Protein 6OVU (pdb70)

Sequence (62 aa):
EVEALEKKVEALEKVQKLEKKVEA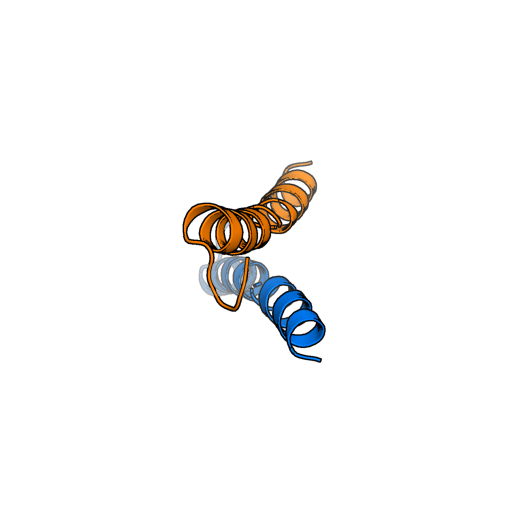LEHGWDEVEALEKKVEALEKVQKLEKKVEALEHGWDGR

Secondary structure (DSSP, 8-state):
-HHHHHHHHHHH--HHHHHHHHHHHHHT--/-HHHHHHHHHHH--HHHHHHHHHHHHHTGGG-

Radius of gyration: 17.05 Å; Cα contacts (8 Å, |Δi|>4): 7; chains: 2; bounding box: 24×21×56 Å

Foldseek 3Di:
DVVVVVVVVVVVVCVVVVVVVVVCVVVVPD/DVVVVVVVVVVVCCVVVVVVVVVCVVVVPPND

B-factor: mean 28.51, std 7.25, range [13.38, 55.79]

Structure (mmCIF, N/CA/C/O backbone):
data_6OVU
#
_entry.id   6OVU
#
_cell.length_a   39.286
_cell.length_b   39.286
_cell.length_c   98.710
_cell.angle_alpha   90.000
_cell.angle_beta   90.000
_cell.angle_gamma   120.000
#
_symmetry.space_group_name_H-M   'H 3'
#
loop_
_entity.id
_entity.type
_entity.pdbx_description
1 polymer 'Coiled-coil Trimer with Glu:3,4-difluorophenylalanine:Lys Triad'
2 water water
#
loop_
_atom_site.group_PDB
_atom_site.id
_atom_site.type_symbol
_atom_site.label_atom_id
_atom_site.label_alt_id
_atom_site.label_comp_id
_atom_site.label_asym_id
_atom_site.label_entity_id
_atom_site.label_seq_id
_atom_site.pdbx_PDB_ins_code
_atom_site.Cartn_x
_atom_site.Cartn_y
_atom_site.Cartn_z
_atom_site.occupancy
_atom_site.B_iso_or_equiv
_atom_site.auth_seq_id
_atom_site.auth_comp_id
_atom_site.auth_asym_id
_atom_site.auth_atom_id
_atom_site.pdbx_PDB_model_num
ATOM 4 N N . GLU A 1 2 ? 14.230 -16.145 -32.398 1.00 27.95 1 GLU A N 1
ATOM 5 C CA . GLU A 1 2 ? 15.153 -16.233 -31.272 1.00 33.72 1 GLU A CA 1
ATOM 6 C C . GLU A 1 2 ? 15.322 -14.894 -30.588 1.00 35.54 1 GLU A C 1
ATOM 7 O O . GLU A 1 2 ? 15.476 -14.828 -29.374 1.00 37.28 1 GLU A O 1
ATOM 13 N N . VAL A 1 3 ? 15.304 -13.820 -31.377 1.00 35.45 2 VAL A N 1
ATOM 14 C CA . VAL A 1 3 ? 15.613 -12.507 -30.828 1.00 34.55 2 VAL A CA 1
ATOM 15 C C . VAL A 1 3 ? 14.479 -12.027 -29.931 1.00 32.20 2 VAL A C 1
ATOM 16 O O . VAL A 1 3 ? 14.712 -11.536 -28.822 1.00 32.28 2 VAL A O 1
ATOM 20 N N . GLU A 1 4 ? 13.235 -12.174 -30.388 1.00 31.66 3 GLU A N 1
ATOM 21 C CA . GLU A 1 4 ? 12.095 -11.816 -29.544 1.00 33.11 3 GLU A CA 1
ATOM 22 C C . GLU A 1 4 ? 11.999 -12.725 -28.318 1.00 29.91 3 GLU A C 1
ATOM 23 O O . GLU A 1 4 ? 11.605 -12.282 -27.233 1.00 29.13 3 GLU A O 1
ATOM 29 N N . ALA A 1 5 ? 12.332 -14.003 -28.477 1.00 28.67 4 ALA A N 1
ATOM 30 C CA . ALA A 1 5 ? 12.467 -14.879 -27.320 1.00 32.82 4 ALA A CA 1
ATOM 31 C C . ALA A 1 5 ? 13.459 -14.295 -26.317 1.00 34.32 4 ALA A C 1
ATOM 32 O O . ALA A 1 5 ? 13.183 -14.229 -25.113 1.00 33.89 4 ALA A O 1
ATOM 34 N N . LEU A 1 6 ? 14.618 -13.848 -26.801 1.00 28.14 5 LEU A N 1
ATOM 35 C CA . LEU A 1 6 ? 15.601 -13.253 -25.905 1.00 33.58 5 LEU A CA 1
ATOM 36 C C . LEU A 1 6 ? 15.064 -11.985 -25.258 1.00 30.70 5 L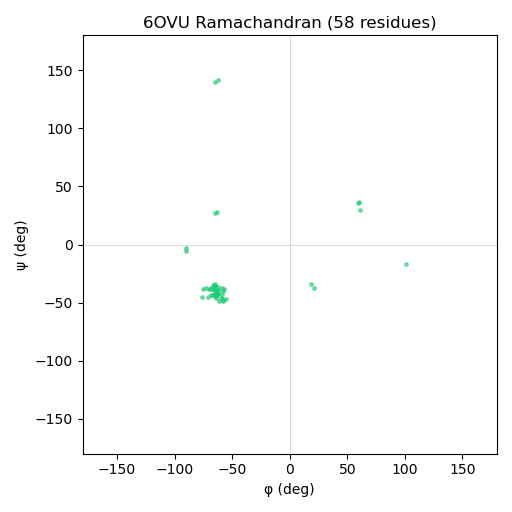EU A C 1
ATOM 37 O O . LEU A 1 6 ? 15.263 -11.756 -24.059 1.00 26.07 5 LEU A O 1
ATOM 42 N N . GLU A 1 7 ? 14.375 -11.149 -26.035 1.00 30.19 6 GLU A N 1
ATOM 43 C CA . GLU A 1 7 ? 13.894 -9.880 -25.502 1.00 30.56 6 GLU A CA 1
ATOM 44 C C . GLU A 1 7 ? 12.905 -10.094 -24.367 1.00 28.4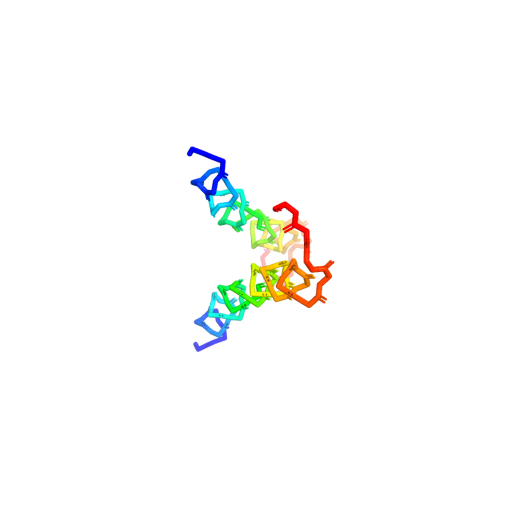0 6 GLU A C 1
ATOM 45 O O . GLU A 1 7 ? 12.937 -9.367 -23.369 1.00 28.60 6 GLU A O 1
ATOM 51 N N . LYS A 1 8 ? 12.016 -11.085 -24.504 1.00 28.95 7 LYS A N 1
ATOM 52 C CA . LYS A 1 8 ? 11.074 -11.403 -23.435 1.00 25.99 7 LYS A CA 1
ATOM 53 C C . LYS A 1 8 ? 11.806 -11.835 -22.176 1.00 26.68 7 LYS A C 1
ATOM 54 O O . LYS A 1 8 ? 11.506 -11.357 -21.075 1.00 26.01 7 LYS A O 1
ATOM 60 N N . LYS A 1 9 ? 12.762 -12.763 -22.317 1.00 26.56 8 LYS A N 1
ATOM 61 C CA . LYS A 1 9 ? 13.486 -13.251 -21.150 1.00 23.97 8 LYS A CA 1
ATOM 62 C C . LYS A 1 9 ? 14.297 -12.150 -20.501 1.00 24.08 8 LYS A C 1
ATOM 63 O O . LYS A 1 9 ? 14.413 -12.104 -19.276 1.00 25.51 8 LYS A O 1
ATOM 69 N N . VAL A 1 10 ? 14.921 -11.294 -21.304 1.00 23.86 9 VAL A N 1
ATOM 70 C CA . VAL A 1 10 ? 15.722 -10.225 -20.726 1.00 26.25 9 VAL A CA 1
ATOM 71 C C . VAL A 1 10 ? 14.834 -9.274 -19.938 1.00 29.91 9 VAL A C 1
ATOM 72 O O . VAL A 1 10 ? 15.189 -8.839 -18.834 1.00 25.86 9 VAL A O 1
ATOM 76 N N . GLU A 1 11 ? 13.657 -8.946 -20.473 1.00 27.99 10 GLU A N 1
ATOM 77 C CA . GLU A 1 11 ? 12.760 -8.066 -19.730 1.00 28.36 10 GLU A CA 1
ATOM 78 C C . GLU A 1 11 ? 12.264 -8.742 -18.462 1.00 28.95 10 GLU A C 1
ATOM 79 O O . GLU A 1 11 ? 12.114 -8.091 -17.421 1.00 24.40 10 GLU A O 1
ATOM 85 N N . ALA A 1 12 ? 11.997 -10.048 -18.533 1.00 25.22 11 ALA A N 1
ATOM 86 C CA . ALA A 1 12 ? 11.641 -10.786 -17.332 1.00 23.94 11 ALA A CA 1
ATOM 87 C C . ALA A 1 12 ? 12.789 -10.790 -16.334 1.00 27.55 11 ALA A C 1
ATOM 88 O O . ALA A 1 12 ? 12.565 -10.593 -15.131 1.00 24.67 11 ALA A O 1
ATOM 90 N N . LEU A 1 13 ? 14.033 -10.999 -16.813 1.00 22.05 12 LEU A N 1
ATOM 91 C CA . LEU A 1 13 ? 15.178 -10.973 -15.906 1.00 23.14 12 LEU A CA 1
ATOM 92 C C . LEU A 1 13 ? 15.345 -9.600 -15.261 1.00 22.36 12 LEU A C 1
ATOM 93 O O . LEU A 1 13 ? 15.699 -9.504 -14.082 1.00 22.20 12 LEU A O 1
ATOM 98 N N . GLU A 1 14 ? 15.081 -8.528 -16.001 1.00 21.16 13 GLU A N 1
ATOM 99 C CA . GLU A 1 14 ? 15.244 -7.186 -15.441 1.00 20.91 13 GLU A CA 1
ATOM 100 C C . GLU A 1 14 ? 14.279 -6.926 -14.307 1.00 20.20 13 GLU A C 1
ATOM 101 O O . GLU A 1 14 ? 14.656 -6.320 -13.295 1.00 23.11 13 GLU A O 1
ATOM 120 N N . LYS A 1 16 ? 12.996 -9.187 -12.385 1.00 22.48 15 LYS A N 1
ATOM 121 C CA . LYS A 1 16 ? 13.380 -10.054 -11.271 1.00 21.43 15 LYS A CA 1
ATOM 122 C C . LYS A 1 16 ? 14.602 -9.507 -10.556 1.00 21.53 15 LYS A C 1
ATOM 123 O O . LYS A 1 16 ? 14.715 -9.569 -9.329 1.00 18.41 15 LYS A O 1
ATOM 129 N N . VAL A 1 17 ? 15.518 -8.943 -11.332 1.00 16.00 16 VAL A N 1
ATOM 130 C CA . VAL A 1 17 ? 16.740 -8.428 -10.732 1.00 20.61 16 VAL A CA 1
ATOM 131 C C . VAL A 1 17 ? 16.457 -7.153 -9.956 1.00 19.99 16 VAL A C 1
ATOM 132 O O . VAL A 1 17 ? 17.016 -6.935 -8.870 1.00 17.78 16 VAL A O 1
ATOM 136 N N . GLN A 1 18 ? 15.562 -6.301 -10.471 1.00 18.06 17 GLN A N 1
ATOM 137 C CA . GLN A 1 18 ? 15.220 -5.113 -9.700 1.00 21.25 17 GLN A CA 1
ATOM 138 C C . GLN A 1 18 ? 14.507 -5.489 -8.408 1.00 20.50 17 GLN A C 1
ATOM 139 O O . GLN A 1 18 ? 14.740 -4.873 -7.368 1.00 18.38 17 GLN A O 1
ATOM 145 N N . LYS A 1 19 ? 13.636 -6.496 -8.446 1.00 20.72 18 LYS A N 1
ATOM 146 C CA . LYS A 1 19 ? 13.007 -6.935 -7.206 1.00 22.85 18 LYS A CA 1
ATOM 147 C C . LYS A 1 19 ? 14.043 -7.457 -6.218 1.00 22.24 18 LYS A C 1
ATOM 148 O O . LYS A 1 19 ? 13.968 -7.170 -5.015 1.00 20.09 18 LYS A O 1
ATOM 154 N N . LEU A 1 20 ? 15.012 -8.242 -6.705 1.00 21.83 19 LEU A N 1
ATOM 155 C CA . LEU A 1 20 ? 16.045 -8.776 -5.821 1.00 22.36 19 LEU A CA 1
ATOM 156 C C . LEU A 1 20 ? 16.865 -7.652 -5.207 1.00 20.62 19 LEU A C 1
ATOM 157 O O . LEU A 1 20 ? 17.169 -7.672 -4.008 1.00 19.14 19 LEU A O 1
ATOM 162 N N . GLU A 1 21 ? 17.220 -6.648 -6.010 1.00 18.73 20 GLU A N 1
ATOM 163 C CA . GLU A 1 21 ? 18.001 -5.534 -5.472 1.00 21.36 20 GLU A CA 1
ATOM 164 C C . GLU A 1 21 ? 17.274 -4.839 -4.326 1.00 21.34 20 GLU A C 1
ATOM 165 O O . GLU A 1 21 ? 17.889 -4.523 -3.300 1.00 21.43 20 GLU A O 1
ATOM 171 N N . LYS A 1 22 ? 15.959 -4.620 -4.469 1.00 20.97 21 LYS A N 1
ATOM 172 C CA . LYS A 1 22 ? 15.192 -3.959 -3.417 1.00 18.36 21 LYS A CA 1
ATOM 173 C C . LYS A 1 22 ? 15.169 -4.793 -2.145 1.00 19.76 21 LYS A C 1
ATOM 174 O O . LYS A 1 22 ? 15.386 -4.277 -1.039 1.00 16.97 21 LYS A O 1
ATOM 180 N N . LYS A 1 23 ? 14.913 -6.095 -2.283 1.00 19.64 22 LYS A N 1
ATOM 181 C CA . LYS A 1 23 ? 14.867 -6.965 -1.114 1.00 19.02 22 LYS A CA 1
ATOM 182 C C . LYS A 1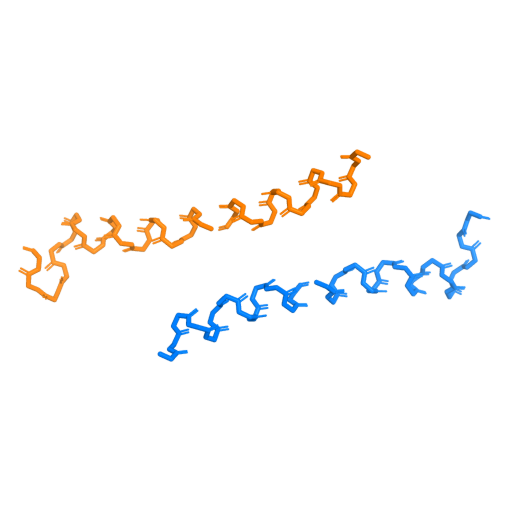 23 ? 16.222 -7.034 -0.420 1.00 17.42 22 LYS A C 1
ATOM 183 O O . LYS A 1 23 ? 16.306 -6.945 0.810 1.00 21.18 22 LYS A O 1
ATOM 189 N N . VAL A 1 24 ? 17.299 -7.156 -1.195 1.00 19.47 23 VAL A N 1
ATOM 190 C CA . VAL A 1 24 ? 18.630 -7.246 -0.605 1.00 21.36 23 VAL A CA 1
ATOM 191 C C . VAL A 1 24 ? 19.033 -5.913 0.023 1.00 21.90 23 VAL A C 1
ATOM 192 O O . VAL A 1 24 ? 19.654 -5.879 1.094 1.00 22.54 23 VAL A O 1
ATOM 196 N N . GLU A 1 25 ? 18.674 -4.792 -0.609 1.00 25.21 24 GLU A N 1
ATOM 197 C CA . GLU A 1 25 ? 18.951 -3.508 0.029 1.00 24.71 24 GLU A CA 1
ATOM 198 C C . GLU A 1 25 ? 18.267 -3.421 1.384 1.00 24.11 24 GLU A C 1
ATOM 199 O O . GLU A 1 25 ? 18.815 -2.840 2.329 1.00 27.25 24 GLU A O 1
ATOM 205 N N . ALA A 1 26 ? 17.060 -3.975 1.501 1.00 19.86 25 ALA A N 1
ATOM 206 C CA . ALA A 1 26 ? 16.376 -3.921 2.788 1.00 20.79 25 ALA A CA 1
ATOM 207 C C . ALA A 1 26 ? 17.086 -4.783 3.824 1.00 26.92 25 ALA A C 1
ATOM 208 O O . ALA A 1 26 ? 17.250 -4.366 4.983 1.00 26.94 25 ALA A O 1
ATOM 210 N N . LEU A 1 27 ? 17.509 -5.990 3.432 1.00 20.42 26 LEU A N 1
ATOM 211 C CA . LEU A 1 27 ? 18.200 -6.860 4.378 1.00 26.68 26 LEU A CA 1
ATOM 212 C C . LEU A 1 27 ? 19.531 -6.248 4.803 1.00 27.10 26 LEU A C 1
ATOM 213 O O . LEU A 1 27 ? 19.877 -6.265 5.990 1.00 24.11 26 LEU A O 1
ATOM 218 N N . GLU A 1 28 ? 20.277 -5.669 3.854 1.00 23.90 27 GLU A N 1
ATOM 219 C CA . GLU A 1 28 ? 21.548 -5.029 4.198 1.00 23.61 27 GLU A CA 1
ATOM 220 C C . GLU A 1 28 ? 21.357 -3.811 5.102 1.00 31.42 27 GLU A C 1
ATOM 221 O O . GLU A 1 28 ? 22.198 -3.546 5.972 1.00 33.36 27 GLU A O 1
ATOM 227 N N . HIS A 1 29 ? 20.281 -3.051 4.906 1.00 24.98 28 HIS A N 1
ATOM 228 C CA . HIS A 1 29 ? 20.082 -1.815 5.649 1.00 29.25 28 HIS A CA 1
ATOM 229 C C . HIS A 1 29 ? 19.309 -2.024 6.937 1.00 27.02 28 HIS A C 1
ATOM 230 O O . HIS A 1 29 ? 19.161 -1.077 7.714 1.00 24.30 28 HIS A O 1
ATOM 237 N N . GLY A 1 30 ? 18.814 -3.235 7.172 1.00 30.49 29 GLY A N 1
ATOM 238 C CA . GLY A 1 30 ? 17.912 -3.473 8.284 1.00 29.29 29 GLY A CA 1
ATOM 239 C C . GLY A 1 30 ? 16.628 -2.680 8.211 1.00 31.39 29 GLY A C 1
ATOM 240 O O . GLY A 1 30 ? 16.071 -2.326 9.256 1.00 34.64 29 GLY A O 1
ATOM 241 N N . TRP A 1 31 ? 16.153 -2.361 7.006 1.00 29.48 30 TRP A N 1
ATOM 242 C CA . TRP A 1 31 ? 14.885 -1.651 6.895 1.00 30.48 30 TRP A CA 1
ATOM 243 C C . TRP A 1 31 ? 13.764 -2.500 7.475 1.00 35.32 30 TRP A C 1
ATOM 244 O O . TRP A 1 31 ? 13.757 -3.729 7.336 1.00 36.91 30 TRP A O 1
ATOM 255 N N . ASP A 1 32 ? 12.829 -1.836 8.154 1.00 37.05 31 ASP A N 1
ATOM 256 C CA . ASP A 1 32 ? 11.550 -2.440 8.534 1.00 39.83 31 ASP A CA 1
ATOM 257 C C . ASP A 1 32 ? 11.669 -3.672 9.448 1.00 31.12 31 ASP A C 1
ATOM 258 O O . ASP A 1 32 ? 12.217 -3.582 10.547 1.00 34.47 31 ASP A O 1
ATOM 266 N N . GLU B 1 2 ? -1.335 -7.258 -3.697 1.00 30.09 1 GLU B N 1
ATOM 267 C CA . GLU B 1 2 ? -1.959 -6.612 -4.836 1.00 33.27 1 GLU B CA 1
ATOM 268 C C . GLU B 1 2 ? -0.988 -5.619 -5.473 1.00 36.38 1 GLU B C 1
ATOM 269 O O . 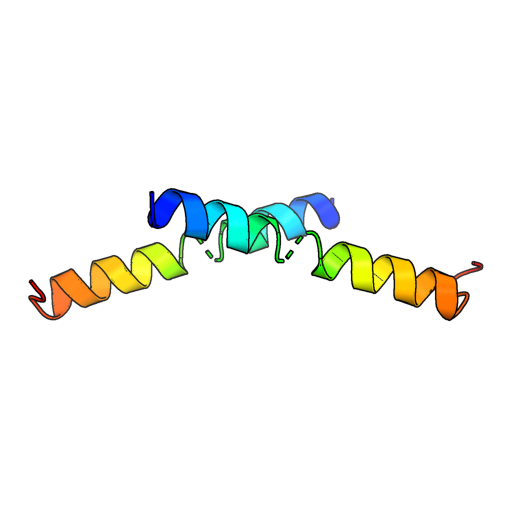GLU B 1 2 ? -1.098 -5.302 -6.656 1.00 35.53 1 GLU B O 1
ATOM 275 N N . VAL B 1 3 ? -0.024 -5.135 -4.689 1.00 31.45 2 VAL B N 1
ATOM 276 C CA . VAL B 1 3 ? 0.937 -4.182 -5.226 1.00 31.09 2 VAL B CA 1
ATOM 277 C C . VAL B 1 3 ? 1.956 -4.894 -6.106 1.00 32.20 2 VAL B C 1
ATOM 278 O O . VAL B 1 3 ? 2.246 -4.450 -7.222 1.00 32.36 2 VAL B O 1
ATOM 282 N N . GLU B 1 4 ? 2.484 -6.030 -5.641 1.00 29.20 3 GLU B N 1
ATOM 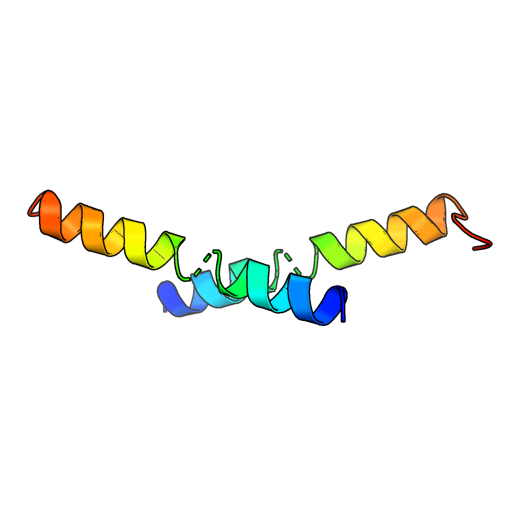283 C CA . GLU B 1 4 ? 3.379 -6.822 -6.481 1.00 30.81 3 GLU B CA 1
ATOM 284 C C . GLU B 1 4 ? 2.664 -7.384 -7.708 1.00 28.51 3 GLU B C 1
ATOM 285 O O . GLU B 1 4 ? 3.278 -7.524 -8.770 1.00 30.33 3 GLU B O 1
ATOM 291 N N . ALA B 1 5 ? 1.382 -7.729 -7.584 1.00 27.06 4 ALA B N 1
ATOM 292 C CA . ALA B 1 5 ? 0.600 -8.081 -8.764 1.00 32.12 4 ALA B CA 1
ATOM 293 C C . ALA B 1 5 ? 0.592 -6.932 -9.767 1.00 35.00 4 ALA B C 1
ATOM 294 O O . ALA B 1 5 ? 0.842 -7.131 -10.960 1.00 35.25 4 ALA B O 1
ATOM 296 N N . LEU B 1 6 ? 0.313 -5.715 -9.295 1.00 27.82 5 LEU B N 1
ATOM 297 C CA . LEU B 1 6 ? 0.321 -4.558 -10.185 1.00 33.33 5 LEU B CA 1
ATOM 298 C C . LEU B 1 6 ? 1.688 -4.370 -10.833 1.00 30.31 5 LEU B C 1
ATOM 299 O O . LEU B 1 6 ? 1.787 -4.158 -12.046 1.00 26.92 5 LEU B O 1
ATOM 304 N N . GLU B 1 7 ? 2.757 -4.449 -10.037 1.00 28.97 6 GLU B N 1
ATOM 305 C CA . GLU B 1 7 ? 4.090 -4.241 -10.588 1.00 29.22 6 GLU B CA 1
ATOM 306 C C . GLU B 1 7 ? 4.382 -5.211 -11.725 1.00 27.38 6 GLU B C 1
ATOM 307 O O . GLU B 1 7 ? 4.995 -4.829 -12.728 1.00 26.28 6 GLU B O 1
ATOM 313 N N . LYS B 1 8 ? 3.934 -6.465 -11.597 1.00 28.68 7 LYS B N 1
ATOM 314 C CA . LYS B 1 8 ? 4.183 -7.462 -12.635 1.00 25.27 7 LYS B CA 1
ATOM 315 C C . LYS B 1 8 ? 3.420 -7.134 -13.905 1.00 29.98 7 LYS B C 1
ATOM 316 O O . LYS B 1 8 ? 3.961 -7.265 -15.013 1.00 22.24 7 LYS B O 1
ATOM 322 N N . LYS B 1 9 ? 2.148 -6.743 -13.758 1.00 24.46 8 LYS B N 1
ATOM 323 C CA . LYS B 1 9 ? 1.337 -6.354 -14.904 1.00 27.49 8 LYS B CA 1
ATOM 324 C C . LYS B 1 9 ? 1.863 -5.076 -15.543 1.00 24.87 8 LYS B C 1
ATOM 325 O O . LYS B 1 9 ? 1.855 -4.939 -16.766 1.00 23.89 8 LYS B O 1
ATOM 331 N N . VAL B 1 10 ? 2.319 -4.122 -14.737 1.00 24.77 9 VAL B N 1
ATOM 332 C CA . VAL B 1 10 ? 2.856 -2.890 -15.313 1.00 26.60 9 VAL B CA 1
ATOM 333 C C . VAL B 1 10 ? 4.107 -3.187 -16.134 1.00 28.57 9 VAL B C 1
ATOM 334 O O . VAL B 1 10 ? 4.268 -2.676 -17.248 1.00 24.96 9 VAL B O 1
ATOM 338 N N . GLU B 1 11 ? 5.002 -4.035 -15.618 1.00 24.89 10 GLU B N 1
ATOM 339 C CA . GLU B 1 11 ? 6.202 -4.335 -16.393 1.00 28.13 10 GLU B CA 1
ATOM 340 C C . GLU B 1 11 ? 5.851 -5.134 -17.640 1.00 27.00 10 GLU B C 1
ATOM 341 O O . GLU B 1 11 ? 6.433 -4.918 -18.710 1.00 26.01 10 GLU B O 1
ATOM 347 N N . ALA B 1 12 ? 4.884 -6.045 -17.529 1.00 25.61 11 ALA B N 1
ATOM 348 C CA . ALA B 1 12 ? 4.390 -6.737 -18.711 1.00 26.53 11 ALA B CA 1
ATOM 349 C C . ALA B 1 12 ? 3.851 -5.754 -19.748 1.00 25.93 11 ALA B C 1
ATOM 350 O O . ALA B 1 12 ? 4.083 -5.929 -20.949 1.00 27.40 11 ALA B O 1
ATOM 352 N N . LEU B 1 13 ? 3.148 -4.699 -19.301 1.00 25.68 12 LEU B N 1
ATOM 353 C CA . LEU B 1 13 ? 2.596 -3.721 -20.238 1.00 23.74 12 LEU B CA 1
ATOM 354 C C . LEU B 1 13 ? 3.694 -2.889 -20.890 1.00 21.54 12 LEU B C 1
ATOM 355 O O . LEU B 1 13 ? 3.616 -2.582 -22.081 1.00 19.92 12 LEU B O 1
ATOM 360 N N . GLU B 1 14 ? 4.726 -2.524 -20.133 1.00 24.27 13 GLU B N 1
ATOM 361 C CA . GLU B 1 14 ? 5.839 -1.731 -20.658 1.00 21.67 13 GLU B CA 1
ATOM 362 C C . GLU B 1 14 ? 6.609 -2.447 -21.746 1.00 21.33 13 GLU B C 1
ATOM 363 O O . GLU B 1 14 ? 6.995 -1.831 -22.736 1.00 23.12 13 GLU B O 1
ATOM 382 N N . LYS B 1 16 ? 5.254 -4.691 -23.678 1.00 21.97 15 LYS B N 1
ATOM 383 C CA . LYS B 1 16 ? 4.323 -4.803 -24.794 1.00 20.57 15 LYS B CA 1
ATOM 384 C C . LYS B 1 16 ? 4.140 -3.464 -25.510 1.00 19.44 15 LYS B C 1
ATOM 385 O O . LYS B 1 16 ? 3.948 -3.415 -26.731 1.00 18.54 15 LYS B O 1
ATOM 391 N N . VAL B 1 17 ? 4.194 -2.372 -24.748 1.00 16.31 16 VAL B N 1
ATOM 392 C CA . VAL B 1 17 ? 4.024 -1.056 -25.359 1.00 20.30 16 VAL B CA 1
ATOM 393 C C . VAL B 1 17 ? 5.279 -0.650 -26.123 1.00 19.85 16 VAL B C 1
ATOM 394 O O . VAL B 1 17 ? 5.196 -0.079 -27.223 1.00 19.49 16 VAL B O 1
ATOM 398 N N . GLN B 1 18 ? 6.460 -0.976 -25.592 1.00 18.13 17 GLN B N 1
ATOM 399 C CA . GLN B 1 18 ? 7.675 -0.696 -26.355 1.00 21.63 17 GLN B CA 1
ATOM 400 C C . GLN B 1 18 ? 7.690 -1.483 -27.664 1.00 23.11 17 GLN B C 1
ATOM 401 O O . GLN B 1 18 ? 8.101 -0.963 -28.707 1.00 19.56 17 GLN B O 1
ATOM 407 N N . LYS B 1 19 ? 7.236 -2.734 -27.636 1.00 21.43 18 LYS B N 1
ATOM 408 C CA . LYS B 1 19 ? 7.187 -3.506 -28.873 1.00 23.39 18 LYS B CA 1
ATOM 409 C C . LYS B 1 19 ? 6.165 -2.931 -29.8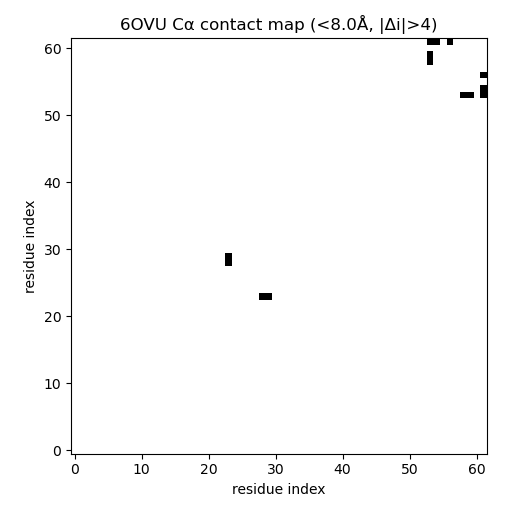57 1.00 22.70 18 LYS B C 1
ATOM 410 O O . LYS B 1 19 ? 6.405 -2.913 -31.073 1.00 18.89 18 LYS B O 1
ATOM 416 N N . LEU B 1 20 ? 5.018 -2.452 -29.359 1.00 22.40 19 LEU B N 1
ATOM 417 C CA . LEU B 1 20 ? 4.036 -1.824 -30.248 1.00 21.19 19 LEU B CA 1
ATOM 418 C C . LEU B 1 20 ? 4.582 -0.546 -30.874 1.00 19.58 19 LEU B C 1
ATOM 419 O O . LEU B 1 20 ? 4.377 -0.295 -32.069 1.00 15.93 19 LEU B O 1
ATOM 424 N N . GLU B 1 21 ? 5.271 0.286 -30.089 1.00 18.94 20 GLU B N 1
ATOM 425 C CA . GLU B 1 21 ? 5.835 1.514 -30.656 1.00 21.77 20 GLU B CA 1
ATOM 426 C C . GLU B 1 21 ? 6.795 1.206 -31.801 1.00 20.13 20 GLU B C 1
ATOM 427 O O . GLU B 1 21 ? 6.711 1.813 -32.875 1.00 23.23 20 GLU B O 1
ATOM 433 N N . LYS B 1 22 ? 7.693 0.234 -31.603 1.00 22.62 21 LYS B N 1
ATOM 434 C CA . LYS B 1 22 ? 8.644 -0.148 -32.647 1.00 19.15 21 LYS B CA 1
ATOM 435 C C . LYS B 1 22 ? 7.940 -0.592 -33.927 1.00 22.20 21 LYS B C 1
ATOM 436 O O . LYS B 1 22 ? 8.312 -0.169 -35.034 1.00 18.67 21 LYS B O 1
ATOM 442 N N . LYS B 1 23 ? 6.938 -1.473 -33.808 1.00 21.55 22 LYS B N 1
ATOM 443 C CA . LYS B 1 23 ? 6.232 -1.935 -35.005 1.00 20.99 22 LYS B CA 1
ATOM 444 C C . LYS B 1 23 ? 5.489 -0.792 -35.687 1.00 18.47 22 LYS B C 1
ATOM 445 O O . LYS B 1 23 ? 5.542 -0.646 -36.912 1.00 20.06 22 LYS B O 1
ATOM 451 N N . VAL B 1 24 ? 4.802 0.041 -34.907 1.00 18.45 23 VAL B N 1
ATOM 452 C CA . VAL B 1 24 ? 4.058 1.159 -35.471 1.00 19.99 23 VAL B CA 1
ATOM 453 C C . VAL B 1 24 ? 5.008 2.179 -36.107 1.00 22.10 23 VAL B C 1
ATOM 454 O O . VAL B 1 24 ? 4.695 2.775 -37.144 1.00 20.88 23 VAL B O 1
ATOM 458 N N . GLU B 1 25 ? 6.189 2.393 -35.519 1.00 24.01 24 GLU B N 1
ATOM 459 C CA . GLU B 1 25 ? 7.138 3.309 -36.156 1.00 22.30 24 GLU B CA 1
ATOM 460 C C . GLU B 1 25 ? 7.593 2.760 -37.498 1.00 22.42 24 GLU B C 1
ATOM 461 O O . GLU B 1 25 ? 7.839 3.519 -38.443 1.00 22.94 24 GLU B O 1
ATOM 467 N N . ALA B 1 26 ? 7.737 1.438 -37.592 1.00 20.85 25 ALA B N 1
ATOM 468 C CA . ALA B 1 26 ? 8.090 0.823 -38.865 1.00 20.76 25 ALA B CA 1
ATOM 469 C C . ALA B 1 26 ? 6.987 1.026 -39.900 1.00 26.64 25 ALA B C 1
ATOM 470 O O . ALA B 1 26 ? 7.270 1.362 -41.059 1.00 24.62 25 ALA B O 1
ATOM 472 N N . LEU B 1 27 ? 5.724 0.836 -39.499 1.00 21.83 26 LEU B N 1
ATOM 473 C CA . LEU B 1 27 ? 4.612 1.037 -40.423 1.00 27.97 26 LEU B CA 1
ATOM 474 C C . LEU B 1 27 ? 4.493 2.500 -40.843 1.00 26.47 26 LEU B C 1
ATOM 475 O O . LEU B 1 27 ? 4.299 2.794 -42.028 1.00 22.84 26 LEU B O 1
ATOM 480 N N . GLU B 1 28 ? 4.624 3.436 -39.900 1.00 22.59 27 GLU B N 1
ATOM 481 C CA . GLU B 1 28 ? 4.519 4.852 -40.263 1.00 22.44 27 GLU B CA 1
ATOM 482 C C . GLU B 1 28 ? 5.669 5.312 -41.156 1.00 30.89 27 GLU B C 1
ATOM 483 O O . GLU B 1 28 ? 5.471 6.162 -42.035 1.00 30.32 27 GLU B O 1
ATOM 489 N N . HIS B 1 29 ? 6.871 4.783 -40.949 1.00 2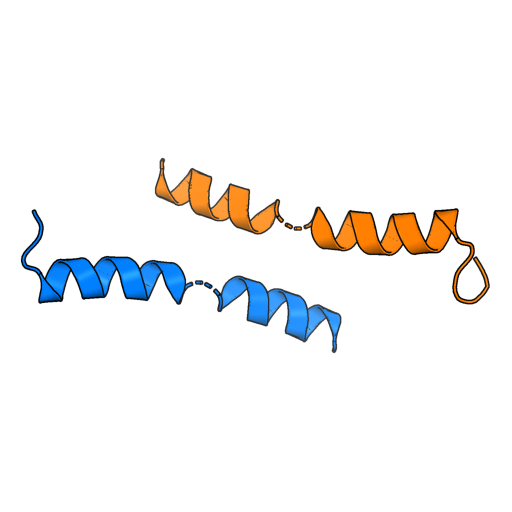6.61 28 HIS B N 1
ATOM 490 C CA . HIS B 1 29 ? 8.020 5.192 -41.745 1.00 32.26 28 HIS B CA 1
ATOM 491 C C . HIS B 1 29 ? 8.206 4.340 -42.988 1.00 28.65 28 HIS B C 1
ATOM 492 O O . HIS B 1 29 ? 9.118 4.612 -43.777 1.00 25.77 28 HIS B O 1
ATOM 499 N N . GLY B 1 30 ? 7.376 3.317 -43.165 1.00 30.43 29 GLY B N 1
ATOM 500 C CA . GLY B 1 30 ? 7.568 2.378 -44.257 1.00 28.63 29 GLY B CA 1
ATOM 501 C C . GLY B 1 30 ? 8.906 1.672 -44.234 1.00 30.89 29 GLY B C 1
ATOM 502 O O . GLY B 1 30 ? 9.479 1.399 -45.298 1.00 32.40 29 GLY B O 1
ATOM 503 N N . TRP B 1 31 ? 9.422 1.367 -43.045 1.00 28.97 30 TRP B N 1
ATOM 504 C CA . TRP B 1 31 ? 10.731 0.729 -42.960 1.00 30.94 30 TRP B CA 1
ATOM 505 C C . TRP B 1 31 ? 10.672 -0.657 -43.578 1.00 33.48 30 TRP B C 1
ATOM 506 O O . TRP B 1 31 ? 9.684 -1.382 -43.412 1.00 37.14 30 TRP B O 1
ATOM 517 N N . ASP B 1 32 ? 11.732 -1.011 -44.319 1.00 35.51 31 ASP B N 1
ATOM 518 C CA . ASP B 1 32 ? 11.963 -2.381 -44.793 1.00 37.97 31 ASP B CA 1
ATOM 519 C C . ASP B 1 32 ? 10.833 -2.887 -45.692 1.00 39.22 31 ASP B C 1
ATOM 520 O O . ASP B 1 32 ? 10.459 -4.059 -45.644 1.00 44.61 31 ASP B O 1
ATOM 525 N N . GLY B 1 33 ? 10.275 -2.009 -46.517 1.00 37.00 32 GLY B N 1
ATOM 526 C CA . GLY B 1 33 ? 9.250 -2.405 -47.454 1.00 39.63 32 GLY B CA 1
ATOM 527 C C . GLY B 1 33 ? 7.826 -2.069 -47.049 1.00 40.56 32 GLY B C 1
ATOM 528 O O . GLY B 1 33 ? 6.938 -2.094 -47.911 1.00 51.37 32 GLY B O 1
ATOM 529 N N . ARG B 1 34 ? 7.575 -1.774 -45.775 1.00 39.10 33 ARG B N 1
ATOM 530 C CA . ARG B 1 34 ? 6.231 -1.393 -45.327 1.00 37.17 33 ARG B CA 1
ATOM 531 C C . ARG B 1 34 ? 5.739 -0.128 -46.030 1.00 42.84 33 ARG B C 1
ATOM 532 O O . ARG B 1 34 ? 5.059 -0.192 -47.056 1.00 48.97 33 ARG B O 1
#

Solvent-accessible surface area: 5932 Å² total